Protein AF-A0A4U1L697-F1 (afdb_monomer_lite)

Organism: NCBI:txid2572576

pLDDT: mean 70.95, std 14.51, range [43.66, 87.12]

Structure (mmCIF, N/CA/C/O backbone):
data_AF-A0A4U1L697-F1
#
_entry.id   AF-A0A4U1L697-F1
#
loop_
_atom_site.group_PDB
_atom_site.id
_atom_site.type_symbol
_atom_site.label_atom_id
_atom_site.label_alt_id
_atom_site.label_comp_id
_atom_site.label_asym_id
_atom_site.label_entity_id
_atom_site.label_seq_id
_atom_site.pdbx_PDB_ins_code
_atom_site.Cartn_x
_atom_site.Cartn_y
_atom_site.Cartn_z
_atom_site.occupancy
_atom_site.B_iso_or_equiv
_atom_site.auth_seq_id
_atom_site.auth_comp_id
_atom_site.auth_asym_id
_atom_site.auth_atom_id
_atom_site.pdbx_PDB_model_num
ATOM 1 N N . MET A 1 1 ? -29.540 17.780 16.069 1.00 47.59 1 MET A N 1
ATOM 2 C CA . MET A 1 1 ? -28.192 18.113 15.556 1.00 47.59 1 MET A CA 1
ATOM 3 C C . MET A 1 1 ? -27.136 17.295 16.291 1.00 47.59 1 MET A C 1
ATOM 5 O O . MET A 1 1 ? -26.699 17.748 17.336 1.00 47.59 1 MET A O 1
ATOM 9 N N . ARG A 1 2 ? -26.759 16.104 15.800 1.00 46.47 2 ARG A N 1
ATOM 10 C CA . ARG A 1 2 ? -25.549 15.363 16.226 1.00 46.47 2 ARG A CA 1
ATOM 11 C C . ARG A 1 2 ? -25.150 14.366 15.129 1.00 46.47 2 ARG A C 1
ATOM 13 O O . ARG A 1 2 ? -25.543 13.210 15.185 1.00 46.47 2 ARG A O 1
ATOM 20 N N . ILE A 1 3 ? -24.417 14.824 14.118 1.00 51.00 3 ILE A N 1
ATOM 21 C CA . ILE A 1 3 ? -23.664 13.936 13.222 1.00 51.00 3 ILE A CA 1
ATOM 22 C C . ILE A 1 3 ? -22.208 14.344 13.393 1.00 51.00 3 ILE A C 1
ATOM 24 O O . ILE A 1 3 ? -21.819 15.462 13.062 1.00 51.00 3 ILE A O 1
ATOM 28 N N . ALA A 1 4 ? -21.454 13.466 14.045 1.00 51.22 4 ALA A N 1
ATOM 29 C CA . ALA A 1 4 ? -20.042 13.627 14.322 1.00 51.22 4 ALA A CA 1
ATOM 30 C C . ALA A 1 4 ? -19.255 13.708 13.004 1.00 51.22 4 ALA A C 1
ATOM 32 O O . ALA A 1 4 ? -19.109 12.735 12.276 1.00 51.22 4 ALA A O 1
ATOM 33 N N . ILE A 1 5 ? -18.860 14.932 12.669 1.00 58.62 5 ILE A N 1
ATOM 34 C CA . ILE A 1 5 ? -17.502 15.359 12.320 1.00 58.62 5 ILE A CA 1
ATOM 35 C C . ILE A 1 5 ? -16.494 14.213 12.071 1.00 58.62 5 ILE A C 1
ATOM 37 O O . ILE A 1 5 ? -16.094 13.523 13.000 1.00 58.62 5 ILE A O 1
ATOM 41 N N . LEU A 1 6 ? -16.041 14.161 10.811 1.00 57.66 6 LEU A N 1
ATOM 42 C CA . LEU A 1 6 ? -14.671 13.918 10.328 1.00 57.66 6 LEU A CA 1
ATOM 43 C C . LEU A 1 6 ? -13.940 12.638 10.763 1.00 57.66 6 LEU A C 1
ATOM 45 O O . LEU A 1 6 ? -13.537 12.484 11.909 1.00 57.66 6 LEU A O 1
ATOM 49 N N . GLY A 1 7 ? -13.548 11.838 9.771 1.00 46.22 7 GLY A N 1
ATOM 50 C CA . GLY A 1 7 ? -12.355 11.005 9.903 1.00 46.22 7 GLY A CA 1
ATOM 51 C C . GLY A 1 7 ? -12.277 9.901 8.865 1.00 46.22 7 GLY A C 1
ATOM 52 O O . GLY A 1 7 ? -12.831 8.833 9.081 1.00 46.22 7 GLY A O 1
ATOM 53 N N . GLY A 1 8 ? -11.565 10.149 7.763 1.00 46.12 8 GLY A N 1
ATOM 54 C CA . GLY A 1 8 ? -11.093 9.065 6.894 1.00 46.12 8 GLY A CA 1
ATOM 55 C C . GLY A 1 8 ? -11.406 9.194 5.409 1.00 46.12 8 GLY A C 1
ATOM 56 O O . GLY A 1 8 ? -11.624 8.187 4.748 1.00 46.12 8 GLY A O 1
ATOM 57 N N . LEU A 1 9 ? -11.413 10.405 4.851 1.00 44.91 9 LEU A N 1
ATOM 58 C CA . LEU A 1 9 ? -11.333 10.574 3.400 1.00 44.91 9 LEU A CA 1
ATOM 59 C C . LEU A 1 9 ? -9.853 10.467 2.992 1.00 44.91 9 LEU A C 1
ATOM 61 O O . LEU A 1 9 ? -9.206 11.472 2.723 1.00 44.91 9 LEU A O 1
ATOM 65 N N . VAL A 1 10 ? -9.291 9.252 2.993 1.00 51.50 10 VAL A N 1
ATOM 66 C CA . VAL A 1 10 ? -7.979 9.001 2.370 1.00 51.50 10 VAL A CA 1
ATOM 67 C C . VAL A 1 10 ? -8.225 8.731 0.891 1.00 51.50 10 VAL A C 1
ATOM 69 O O . VAL A 1 10 ? -8.239 7.600 0.414 1.00 51.50 10 VAL A O 1
ATOM 72 N N . ALA A 1 11 ? -8.483 9.812 0.161 1.00 47.53 11 ALA A N 1
ATOM 73 C CA . ALA A 1 11 ? -8.304 9.836 -1.279 1.00 47.53 11 ALA A CA 1
ATOM 74 C C . ALA A 1 11 ? -6.802 9.994 -1.549 1.00 47.53 11 ALA A C 1
ATOM 76 O O . ALA A 1 11 ? -6.316 11.095 -1.790 1.00 47.53 11 ALA A O 1
ATOM 77 N N . ALA A 1 12 ? -6.053 8.895 -1.473 1.00 46.09 12 ALA A N 1
ATOM 78 C CA . ALA A 1 12 ? -4.698 8.849 -2.009 1.00 46.09 12 ALA A CA 1
ATOM 79 C C . ALA A 1 12 ? -4.793 8.584 -3.516 1.00 46.09 12 ALA A C 1
ATOM 81 O O . ALA A 1 12 ? -4.603 7.477 -4.008 1.00 46.09 12 ALA A O 1
ATOM 82 N N . THR A 1 13 ? -5.167 9.625 -4.253 1.00 52.31 13 THR A N 1
ATOM 83 C CA . THR A 1 13 ? -4.931 9.707 -5.690 1.00 52.31 13 THR A CA 1
ATOM 84 C C . THR A 1 13 ? -3.429 9.724 -5.932 1.00 52.31 13 THR A C 1
ATOM 86 O O . THR A 1 13 ? -2.774 10.727 -5.648 1.00 52.31 13 THR A O 1
ATOM 89 N N . LEU A 1 14 ? -2.892 8.649 -6.499 1.00 50.66 14 LEU A N 1
ATOM 90 C CA . LEU A 1 14 ? -1.548 8.648 -7.064 1.00 50.66 14 LEU A CA 1
ATOM 91 C C . LEU A 1 14 ? -1.640 8.382 -8.559 1.00 50.66 14 LEU A C 1
ATOM 93 O O . LEU A 1 14 ? -1.650 7.256 -9.041 1.00 50.66 14 LEU A O 1
ATOM 97 N N . LEU A 1 15 ? -1.803 9.505 -9.256 1.00 47.03 15 LEU A N 1
ATOM 98 C CA . LEU A 1 15 ? -1.062 9.881 -10.457 1.00 47.03 15 LEU A CA 1
ATOM 99 C C . LEU A 1 15 ? -0.663 8.720 -11.374 1.00 47.03 15 LEU A C 1
ATOM 101 O O . LEU A 1 15 ? 0.496 8.329 -11.479 1.00 47.03 15 LEU A O 1
ATOM 105 N N . THR A 1 16 ? -1.641 8.260 -12.144 1.00 46.28 16 THR A N 1
ATOM 106 C CA . THR A 1 16 ? -1.408 7.532 -13.390 1.00 46.28 16 THR A CA 1
ATOM 107 C C . THR A 1 16 ? -0.971 8.531 -14.469 1.00 46.28 16 THR A C 1
ATOM 109 O O . THR A 1 16 ? -1.784 9.021 -15.246 1.00 46.28 16 THR A O 1
ATOM 112 N N . ALA A 1 17 ? 0.312 8.891 -14.493 1.00 43.66 17 ALA A N 1
ATOM 113 C CA . ALA A 1 17 ? 0.904 9.680 -15.579 1.00 43.66 17 ALA A CA 1
ATOM 114 C C . ALA A 1 17 ? 2.381 9.304 -15.787 1.00 43.66 17 ALA A C 1
ATOM 116 O O . ALA A 1 17 ? 3.289 10.109 -15.612 1.00 43.66 17 ALA A O 1
ATOM 117 N N . GLY A 1 18 ? 2.622 8.041 -16.135 1.00 44.50 18 GLY A N 1
ATOM 118 C CA . GLY A 1 18 ? 3.932 7.523 -16.524 1.00 44.50 18 GLY A CA 1
ATOM 119 C C . GLY A 1 18 ? 3.866 6.005 -16.633 1.00 44.50 18 GLY A C 1
ATOM 120 O O . GLY A 1 18 ? 3.518 5.340 -15.669 1.00 44.50 18 GLY A O 1
ATOM 121 N N . CYS A 1 19 ? 4.135 5.455 -17.814 1.00 57.94 19 CYS A N 1
ATOM 122 C CA . CYS A 1 19 ? 3.818 4.080 -18.226 1.00 57.94 19 CYS A CA 1
ATOM 123 C C . CYS A 1 19 ? 4.596 2.940 -17.523 1.00 57.94 19 CYS A C 1
ATOM 125 O O . CYS A 1 19 ? 4.781 1.889 -18.129 1.00 57.94 19 CYS A O 1
ATOM 127 N N . ALA A 1 20 ? 5.077 3.114 -16.292 1.00 64.69 20 ALA A N 1
ATOM 128 C CA . ALA A 1 20 ? 5.792 2.068 -15.568 1.00 64.69 20 ALA A CA 1
ATOM 129 C C . ALA A 1 20 ? 5.477 2.113 -14.073 1.00 64.69 20 ALA A C 1
ATOM 131 O O . ALA A 1 20 ? 5.826 3.072 -13.384 1.00 64.69 20 ALA A O 1
ATOM 132 N N . THR A 1 21 ? 4.882 1.037 -13.562 1.00 72.25 21 THR A N 1
ATOM 133 C CA . THR A 1 21 ? 4.763 0.808 -12.123 1.00 72.25 21 THR A CA 1
ATOM 134 C C . THR A 1 21 ? 6.162 0.644 -11.534 1.00 72.25 21 THR A C 1
ATOM 136 O O . THR A 1 21 ? 6.957 -0.197 -11.968 1.00 72.25 21 THR A O 1
ATOM 139 N N . THR A 1 22 ? 6.481 1.433 -10.514 1.00 77.25 22 THR A N 1
ATOM 140 C CA . THR A 1 22 ? 7.792 1.470 -9.864 1.00 77.25 22 THR A CA 1
ATOM 141 C C . THR A 1 22 ? 7.793 0.717 -8.533 1.00 77.25 22 THR A C 1
ATOM 143 O O . THR A 1 22 ? 6.757 0.366 -7.964 1.00 77.25 22 THR A O 1
ATOM 146 N N . ARG A 1 23 ? 8.989 0.460 -7.976 1.00 78.56 23 ARG A N 1
ATOM 147 C CA . ARG A 1 23 ? 9.101 -0.132 -6.629 1.00 78.56 23 ARG A CA 1
ATOM 148 C C . ARG A 1 23 ? 8.430 0.734 -5.565 1.00 78.56 23 ARG A C 1
ATOM 150 O O . ARG A 1 23 ? 7.974 0.185 -4.565 1.00 78.56 23 ARG A O 1
ATOM 157 N N . ARG A 1 24 ? 8.407 2.055 -5.764 1.00 80.50 24 ARG A N 1
ATOM 158 C CA . ARG A 1 24 ? 7.849 3.019 -4.815 1.00 80.50 24 ARG A CA 1
ATOM 159 C C . ARG A 1 24 ? 6.344 2.808 -4.650 1.00 80.50 24 ARG A C 1
ATOM 161 O O . ARG A 1 24 ? 5.894 2.680 -3.518 1.00 80.50 24 ARG A O 1
ATOM 168 N N . ASP A 1 25 ? 5.638 2.577 -5.752 1.00 78.75 25 ASP A N 1
ATOM 169 C CA . ASP A 1 25 ? 4.188 2.335 -5.767 1.00 78.75 25 ASP A CA 1
ATOM 170 C C . ASP A 1 25 ? 3.814 1.058 -4.992 1.00 78.75 25 ASP A C 1
ATOM 172 O O . ASP A 1 25 ? 2.847 1.012 -4.235 1.00 78.75 25 ASP A O 1
ATOM 176 N N . VAL A 1 26 ? 4.641 0.008 -5.090 1.00 81.44 26 VAL A N 1
ATOM 177 C CA . VAL A 1 26 ? 4.450 -1.233 -4.316 1.00 81.44 26 VAL A CA 1
ATOM 178 C C . VAL A 1 26 ? 4.691 -1.019 -2.816 1.00 81.44 26 VAL A C 1
ATOM 180 O O . VAL A 1 26 ? 4.036 -1.658 -1.984 1.00 81.44 26 VAL A O 1
ATOM 183 N N . PHE A 1 27 ? 5.657 -0.173 -2.451 1.00 83.12 27 PHE A N 1
ATOM 184 C CA . PHE A 1 27 ? 5.915 0.176 -1.052 1.00 83.12 27 PHE A CA 1
ATOM 185 C C . PHE A 1 27 ? 4.770 0.997 -0.460 1.00 83.12 27 PHE A C 1
ATOM 187 O O . PHE A 1 27 ? 4.336 0.716 0.656 1.00 83.12 27 PHE A O 1
ATOM 194 N N . GLU A 1 28 ? 4.238 1.935 -1.229 1.00 81.62 28 GLU A N 1
ATOM 195 C CA . GLU A 1 28 ? 3.112 2.775 -0.839 1.00 81.62 28 GLU A CA 1
ATOM 196 C C . GLU A 1 28 ? 1.825 1.962 -0.668 1.00 81.62 28 GLU A C 1
ATOM 198 O O . GLU A 1 28 ? 1.202 2.002 0.392 1.00 81.62 28 GLU A O 1
ATOM 203 N N . ALA A 1 29 ? 1.510 1.068 -1.610 1.00 80.50 29 ALA A N 1
ATOM 204 C CA . ALA A 1 29 ? 0.383 0.145 -1.468 1.00 80.50 29 ALA A CA 1
ATOM 205 C C . ALA A 1 29 ? 0.516 -0.772 -0.231 1.00 80.50 29 ALA A C 1
ATOM 207 O O . ALA A 1 29 ? -0.475 -1.133 0.409 1.00 80.50 29 ALA A O 1
ATOM 208 N N . ARG A 1 30 ? 1.744 -1.147 0.168 1.00 83.31 30 ARG A N 1
ATOM 209 C CA . ARG A 1 30 ? 1.977 -1.879 1.430 1.00 83.31 30 ARG A CA 1
ATOM 210 C C . ARG A 1 30 ? 1.698 -1.019 2.654 1.00 83.31 30 ARG A C 1
ATOM 212 O O . ARG A 1 30 ? 1.191 -1.546 3.646 1.00 83.31 30 ARG A O 1
ATOM 219 N N . GLN A 1 31 ? 2.055 0.257 2.600 1.00 82.88 31 GLN A N 1
ATOM 220 C CA . GLN A 1 31 ? 1.802 1.198 3.679 1.00 82.88 31 GLN A CA 1
ATOM 221 C C . GLN A 1 31 ? 0.296 1.424 3.850 1.00 82.88 31 GLN A C 1
ATOM 223 O O . GLN A 1 31 ? -0.188 1.276 4.969 1.00 82.88 31 GLN A O 1
ATOM 228 N N . ASN A 1 32 ? -0.453 1.566 2.752 1.00 76.00 32 ASN A N 1
ATOM 229 C CA . ASN A 1 32 ? -1.919 1.646 2.766 1.00 76.00 32 ASN A CA 1
ATOM 230 C C . ASN A 1 32 ? -2.563 0.413 3.414 1.00 76.00 32 ASN A C 1
ATOM 232 O O . ASN A 1 32 ? -3.468 0.531 4.234 1.00 76.00 32 ASN A O 1
ATOM 236 N N . VAL A 1 33 ? -2.064 -0.796 3.125 1.00 81.12 33 VAL A N 1
ATOM 237 C CA . VAL A 1 33 ? -2.541 -2.029 3.783 1.00 81.12 33 VAL A CA 1
ATOM 238 C C . VAL A 1 33 ? -2.274 -2.025 5.287 1.00 81.12 33 VAL A C 1
ATOM 240 O O . VAL A 1 33 ? -3.059 -2.593 6.050 1.00 81.12 33 VAL A O 1
ATOM 243 N N . ARG A 1 34 ? -1.150 -1.449 5.719 1.00 82.19 34 ARG A N 1
ATOM 244 C CA . ARG A 1 34 ? -0.792 -1.359 7.136 1.00 82.19 34 ARG A CA 1
ATOM 245 C C . ARG A 1 34 ? -1.658 -0.324 7.843 1.00 82.19 34 ARG A C 1
ATOM 247 O O . ARG A 1 34 ? -2.161 -0.607 8.921 1.00 82.19 34 ARG A O 1
ATOM 254 N N . GLU A 1 35 ? -1.878 0.822 7.221 1.00 80.62 35 GLU A N 1
ATOM 255 C CA . GLU A 1 35 ? -2.737 1.877 7.748 1.00 80.62 35 GLU A CA 1
ATOM 256 C C . GLU A 1 35 ? -4.197 1.422 7.833 1.00 80.62 35 GLU A C 1
ATOM 258 O O . GLU A 1 35 ? -4.808 1.531 8.892 1.00 80.62 35 GLU A O 1
ATOM 263 N N . ALA A 1 36 ? -4.713 0.765 6.790 1.00 77.50 36 ALA A N 1
ATOM 264 C CA . ALA A 1 36 ? -6.044 0.163 6.804 1.00 77.50 36 ALA A CA 1
ATOM 265 C C . ALA A 1 36 ? -6.197 -0.905 7.903 1.00 77.50 36 ALA A C 1
ATOM 267 O O . ALA A 1 36 ? -7.287 -1.079 8.431 1.00 77.50 36 ALA A O 1
ATOM 268 N N . GLN A 1 37 ? -5.125 -1.617 8.279 1.00 76.25 37 GLN A N 1
ATOM 269 C CA . GLN A 1 37 ? -5.164 -2.566 9.403 1.00 76.25 37 GLN A CA 1
ATOM 270 C C . GLN A 1 37 ? -5.218 -1.885 10.771 1.00 76.25 37 GLN A C 1
ATOM 272 O O . GLN A 1 37 ? -5.758 -2.476 11.702 1.00 76.25 37 GLN A O 1
ATOM 277 N N . PHE A 1 38 ? -4.640 -0.690 10.903 1.00 78.31 38 PHE A N 1
ATOM 278 C CA . PHE A 1 38 ? -4.621 0.058 12.160 1.00 78.31 38 PHE A CA 1
ATOM 279 C C . PHE A 1 38 ? -5.863 0.937 12.346 1.00 78.31 38 PHE A C 1
ATOM 281 O O . PHE A 1 38 ? -6.353 1.046 13.467 1.00 78.31 38 PHE A O 1
ATOM 288 N N . TYR A 1 39 ? -6.370 1.544 11.270 1.00 75.12 39 TYR A N 1
ATOM 289 C CA . TYR A 1 39 ? -7.408 2.580 11.327 1.00 75.12 39 TYR A CA 1
ATOM 290 C C . TYR A 1 39 ? -8.664 2.271 10.497 1.00 75.12 39 TYR A C 1
ATOM 292 O O . TYR A 1 39 ? -9.667 2.962 10.653 1.00 75.12 39 TYR A O 1
ATOM 300 N N . GLY A 1 40 ? -8.625 1.267 9.616 1.00 74.56 40 GLY A N 1
ATOM 301 C CA . GLY A 1 40 ? -9.726 0.925 8.712 1.00 74.56 40 GLY A CA 1
ATOM 302 C C . GLY A 1 40 ? -10.589 -0.238 9.199 1.00 74.56 40 GLY A C 1
ATOM 303 O O . GLY A 1 40 ? -10.260 -0.947 10.155 1.00 74.56 40 GLY A O 1
ATOM 304 N N . ASP A 1 41 ? -11.705 -0.466 8.508 1.00 79.44 41 ASP A N 1
ATOM 305 C CA . ASP A 1 41 ? -12.559 -1.622 8.762 1.00 79.44 41 ASP A CA 1
ATOM 306 C C . ASP A 1 41 ? -12.098 -2.877 7.980 1.00 79.44 41 ASP A C 1
ATOM 308 O O . ASP A 1 41 ? -11.151 -2.875 7.184 1.00 79.44 41 ASP A O 1
ATOM 312 N N . ARG A 1 42 ? -12.779 -4.015 8.181 1.00 78.94 42 ARG A N 1
ATOM 313 C CA . ARG A 1 42 ? -12.442 -5.267 7.470 1.00 78.94 42 ARG A CA 1
ATOM 314 C C . ARG A 1 42 ? -12.558 -5.142 5.943 1.00 78.94 42 ARG A C 1
ATOM 316 O O . ARG A 1 42 ? -11.913 -5.914 5.226 1.00 78.94 42 ARG A O 1
ATOM 323 N N . ARG A 1 43 ? -13.395 -4.231 5.439 1.00 78.88 43 ARG A N 1
ATOM 324 C CA . ARG A 1 43 ? -13.609 -3.989 4.009 1.00 78.88 43 ARG A CA 1
ATOM 325 C C . ARG A 1 43 ? -12.473 -3.144 3.435 1.00 78.88 43 ARG A C 1
ATOM 327 O O . ARG A 1 43 ? -11.979 -3.494 2.363 1.00 78.88 43 ARG A O 1
ATOM 334 N N . ASP A 1 44 ? -12.002 -2.145 4.170 1.00 74.75 44 ASP A N 1
ATOM 335 C CA . ASP A 1 44 ? -10.858 -1.304 3.808 1.00 74.75 44 ASP A CA 1
ATOM 336 C C . ASP A 1 44 ? -9.574 -2.127 3.731 1.00 74.75 44 ASP A C 1
ATOM 338 O O . ASP A 1 44 ? -8.863 -2.091 2.725 1.00 74.75 44 ASP A O 1
ATOM 342 N N . VAL A 1 45 ? -9.336 -2.992 4.724 1.00 76.81 45 VAL A N 1
ATOM 343 C CA . VAL A 1 45 ? -8.202 -3.930 4.703 1.00 76.81 45 VAL A CA 1
ATOM 344 C C . VAL A 1 45 ? -8.270 -4.853 3.486 1.00 76.81 45 VAL A C 1
ATOM 346 O O . VAL A 1 45 ? -7.245 -5.152 2.866 1.00 76.81 45 VAL A O 1
ATOM 349 N N . ARG A 1 46 ? -9.467 -5.335 3.128 1.00 81.06 46 ARG A N 1
ATOM 350 C CA . ARG A 1 46 ? -9.651 -6.212 1.965 1.00 81.06 46 ARG A CA 1
ATOM 351 C C . ARG A 1 46 ? -9.374 -5.464 0.660 1.00 81.06 46 ARG A C 1
ATOM 353 O O . ARG A 1 46 ? -8.671 -6.018 -0.184 1.00 81.06 46 ARG A O 1
ATOM 360 N N . ARG A 1 47 ? -9.879 -4.236 0.514 1.00 79.12 47 ARG A N 1
ATOM 361 C CA . ARG A 1 47 ? -9.646 -3.386 -0.661 1.00 79.12 47 ARG A CA 1
ATOM 362 C C . ARG A 1 47 ? -8.161 -3.058 -0.817 1.00 79.12 47 ARG A C 1
ATOM 364 O O . ARG A 1 47 ? -7.595 -3.376 -1.856 1.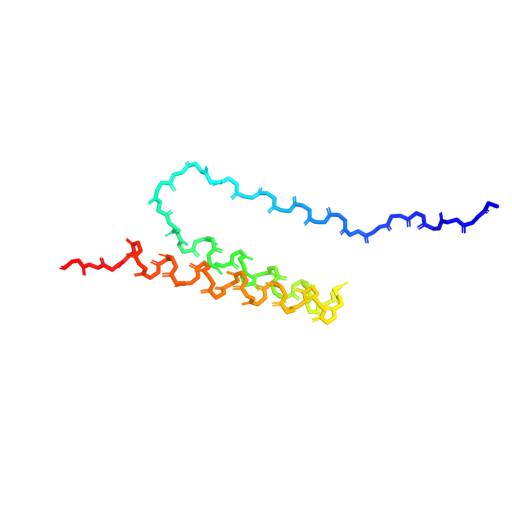00 79.12 47 ARG A O 1
ATOM 371 N N . ALA A 1 48 ? -7.509 -2.563 0.234 1.00 77.62 48 ALA A N 1
ATOM 372 C CA . ALA A 1 48 ? -6.084 -2.229 0.200 1.00 77.62 48 ALA A CA 1
ATOM 373 C C . ALA A 1 48 ? -5.214 -3.454 -0.145 1.00 77.62 48 ALA A C 1
ATOM 375 O O . ALA A 1 48 ? -4.231 -3.365 -0.879 1.00 77.62 48 ALA A O 1
ATOM 376 N N . ARG A 1 49 ? -5.581 -4.648 0.348 1.00 82.12 49 ARG A N 1
ATOM 377 C CA . ARG A 1 49 ? -4.880 -5.896 -0.005 1.00 82.12 49 ARG A CA 1
ATOM 378 C C . ARG A 1 49 ? -5.046 -6.276 -1.472 1.00 82.12 49 ARG A C 1
ATOM 380 O O . ARG A 1 49 ? -4.134 -6.887 -2.031 1.00 82.12 49 ARG A O 1
ATOM 387 N N . GLN A 1 50 ? -6.207 -6.002 -2.054 1.00 86.31 50 GLN A N 1
ATOM 388 C CA . GLN A 1 50 ? -6.472 -6.265 -3.463 1.00 86.31 50 GLN A CA 1
ATOM 389 C C . GLN A 1 50 ? -5.657 -5.316 -4.344 1.00 86.31 50 GLN A C 1
ATOM 391 O O . GLN A 1 50 ? -4.939 -5.784 -5.222 1.00 86.31 50 GLN A O 1
ATOM 396 N N . GLU A 1 51 ? -5.651 -4.034 -4.001 1.00 80.50 51 GLU A N 1
ATOM 397 C CA . GLU A 1 51 ? -4.861 -3.002 -4.671 1.00 80.50 51 GLU A CA 1
ATOM 398 C C . GLU A 1 51 ? -3.360 -3.324 -4.631 1.00 80.50 51 GLU A C 1
ATOM 400 O O . GLU A 1 51 ? -2.717 -3.424 -5.670 1.00 80.50 51 GLU A O 1
ATOM 405 N N . LEU A 1 52 ? -2.814 -3.691 -3.463 1.00 83.31 52 LEU A N 1
ATOM 406 C CA . LEU A 1 52 ? -1.422 -4.145 -3.353 1.00 83.31 52 LEU A CA 1
ATOM 407 C C . LEU A 1 52 ? -1.106 -5.355 -4.253 1.00 83.31 52 LEU A C 1
ATOM 409 O O . LEU A 1 52 ? 0.026 -5.506 -4.725 1.00 83.31 52 LEU A O 1
ATOM 413 N N . ARG A 1 53 ? -2.063 -6.269 -4.454 1.00 87.12 53 ARG A N 1
ATOM 414 C CA . ARG A 1 53 ? -1.864 -7.424 -5.345 1.00 87.12 53 ARG A CA 1
ATOM 415 C C . ARG A 1 53 ? -1.819 -6.995 -6.806 1.00 87.12 53 ARG A C 1
ATOM 417 O O . ARG A 1 53 ? -0.978 -7.528 -7.528 1.00 87.12 53 ARG A O 1
ATOM 424 N N . GLU A 1 54 ? -2.682 -6.070 -7.206 1.00 85.81 54 GLU A N 1
ATOM 425 C CA . GLU A 1 54 ? -2.726 -5.499 -8.554 1.00 85.81 54 GLU A CA 1
ATOM 426 C C . GLU A 1 54 ? -1.447 -4.706 -8.842 1.00 85.81 54 GLU A C 1
ATOM 428 O O . GLU A 1 54 ? -0.697 -5.103 -9.730 1.00 85.81 54 GLU A O 1
ATOM 433 N N . THR A 1 55 ? -1.057 -3.762 -7.978 1.00 85.06 55 THR A N 1
ATOM 434 C CA . THR A 1 55 ? 0.200 -3.003 -8.127 1.00 85.06 55 THR A CA 1
ATOM 435 C C . THR A 1 55 ? 1.425 -3.920 -8.186 1.00 85.06 55 THR A C 1
ATOM 437 O O . THR A 1 55 ? 2.352 -3.706 -8.962 1.00 85.06 55 THR A O 1
ATOM 440 N N . ARG A 1 56 ? 1.455 -5.008 -7.400 1.00 84.06 56 ARG A N 1
ATOM 441 C CA . ARG A 1 56 ? 2.540 -6.007 -7.479 1.00 84.06 56 ARG A CA 1
ATOM 442 C C . ARG A 1 56 ? 2.541 -6.815 -8.769 1.00 84.06 56 ARG A C 1
ATOM 444 O O . ARG A 1 56 ? 3.586 -7.377 -9.116 1.00 84.06 56 ARG A O 1
ATOM 451 N N . ARG A 1 57 ? 1.381 -7.008 -9.390 1.00 86.69 57 ARG A N 1
ATOM 452 C CA . ARG A 1 57 ? 1.250 -7.715 -10.663 1.00 86.69 57 ARG A CA 1
ATOM 453 C C . ARG A 1 57 ? 1.713 -6.810 -11.794 1.00 86.69 57 ARG A C 1
ATOM 455 O O . ARG A 1 57 ? 2.510 -7.270 -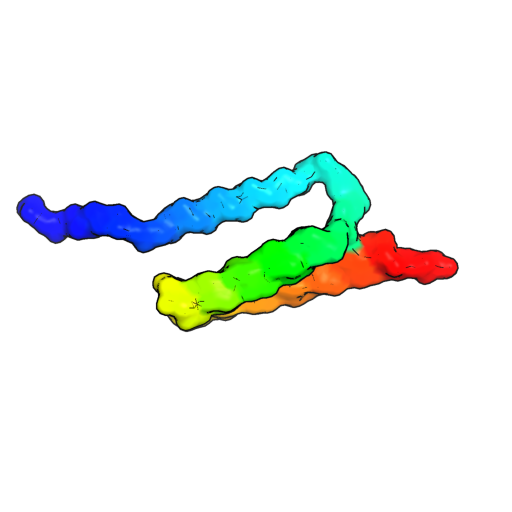12.605 1.00 86.69 57 ARG A O 1
ATOM 462 N N . ASP A 1 58 ? 1.307 -5.550 -11.767 1.00 83.31 58 ASP A N 1
ATOM 463 C CA . ASP A 1 58 ? 1.672 -4.550 -12.767 1.00 83.31 58 ASP A CA 1
ATOM 464 C C . ASP A 1 58 ? 3.161 -4.225 -12.684 1.00 83.31 58 ASP A C 1
ATOM 466 O O . ASP A 1 58 ? 3.863 -4.376 -13.674 1.00 83.31 58 ASP A O 1
ATOM 470 N N . TYR A 1 59 ? 3.707 -4.021 -11.479 1.00 82.88 59 TYR A N 1
ATOM 471 C CA . TYR A 1 59 ? 5.156 -3.903 -11.272 1.00 82.88 59 TYR A CA 1
ATOM 472 C C . TYR A 1 59 ? 5.932 -5.072 -11.885 1.00 82.88 59 TYR A C 1
ATOM 474 O O . TYR A 1 59 ? 6.962 -4.877 -12.529 1.00 82.88 59 TYR A O 1
ATOM 482 N N . ARG A 1 60 ? 5.443 -6.304 -11.690 1.00 84.00 60 ARG A N 1
ATOM 483 C CA . ARG A 1 60 ? 6.073 -7.502 -12.258 1.00 84.00 60 ARG A CA 1
ATOM 484 C C . ARG A 1 60 ? 5.927 -7.582 -13.769 1.00 84.00 60 ARG A C 1
ATOM 486 O O . ARG A 1 60 ? 6.821 -8.130 -14.396 1.00 84.00 60 ARG A O 1
ATOM 493 N N . ARG A 1 61 ? 4.821 -7.096 -14.330 1.00 83.88 61 ARG A N 1
ATOM 494 C CA . ARG A 1 61 ? 4.590 -7.040 -15.774 1.00 83.88 61 ARG A CA 1
ATOM 495 C C . ARG A 1 61 ? 5.515 -6.015 -16.425 1.00 83.88 61 ARG A C 1
ATOM 497 O O . ARG A 1 61 ? 6.168 -6.350 -17.404 1.00 83.88 61 ARG A O 1
ATOM 504 N N . ASP A 1 62 ? 5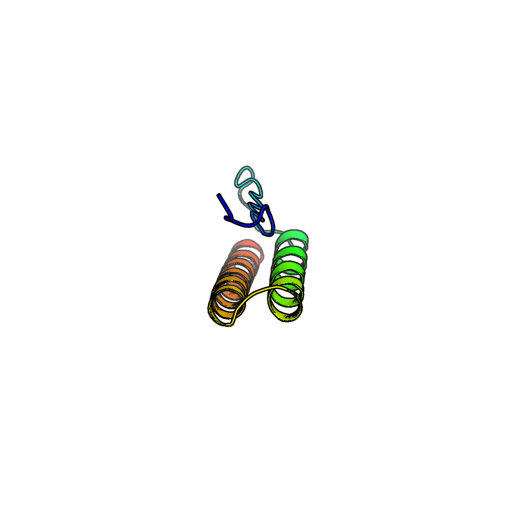.616 -4.838 -15.822 1.00 82.81 62 ASP A N 1
ATOM 505 C CA . ASP A 1 62 ? 6.382 -3.698 -16.325 1.00 82.81 62 ASP A CA 1
ATOM 506 C C . ASP A 1 62 ? 7.895 -3.899 -16.153 1.00 82.81 62 ASP A C 1
ATOM 508 O O . ASP A 1 62 ? 8.681 -3.429 -16.966 1.00 82.81 62 ASP A O 1
ATOM 512 N N . ASN A 1 63 ? 8.320 -4.639 -15.120 1.00 77.94 63 ASN A N 1
ATOM 513 C CA . ASN A 1 63 ? 9.730 -4.974 -14.872 1.00 77.94 63 ASN A CA 1
ATOM 514 C C . ASN A 1 63 ? 10.107 -6.390 -15.332 1.00 77.94 63 ASN A C 1
ATOM 516 O O . ASN A 1 63 ? 11.148 -6.905 -14.91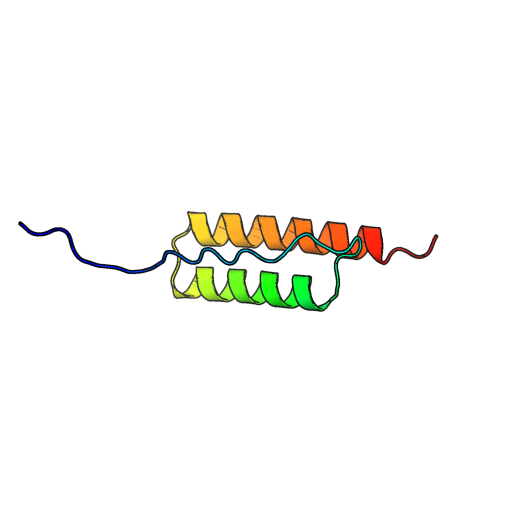6 1.00 77.94 63 ASN A O 1
ATOM 520 N N . ARG A 1 64 ? 9.276 -7.061 -16.140 1.00 79.38 64 ARG A N 1
ATOM 521 C CA . ARG A 1 64 ? 9.655 -8.352 -16.720 1.00 79.38 64 ARG A CA 1
ATOM 522 C C . ARG A 1 64 ? 10.636 -8.091 -17.869 1.00 79.38 64 ARG A C 1
ATOM 524 O O . ARG A 1 64 ? 10.209 -7.510 -18.864 1.00 79.38 64 ARG A O 1
ATOM 531 N N . PRO A 1 65 ? 11.909 -8.515 -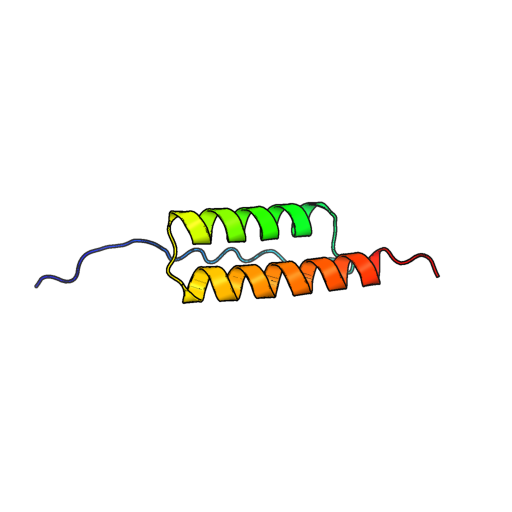17.773 1.00 69.88 65 PRO A N 1
ATOM 532 C CA . PRO A 1 65 ? 12.780 -8.521 -18.940 1.00 69.88 65 PRO A CA 1
ATOM 533 C C . PRO A 1 65 ? 12.183 -9.490 -19.972 1.00 69.88 65 PRO A C 1
ATOM 535 O O . PRO A 1 65 ? 11.734 -10.581 -19.602 1.00 69.88 65 PRO A O 1
ATOM 538 N N . TRP A 1 66 ? 12.090 -9.036 -21.221 1.00 67.12 66 TRP A N 1
ATOM 539 C CA . TRP A 1 66 ? 11.635 -9.824 -22.371 1.00 67.12 66 TRP A CA 1
ATOM 540 C C . TRP A 1 66 ? 12.553 -11.013 -22.641 1.00 67.12 6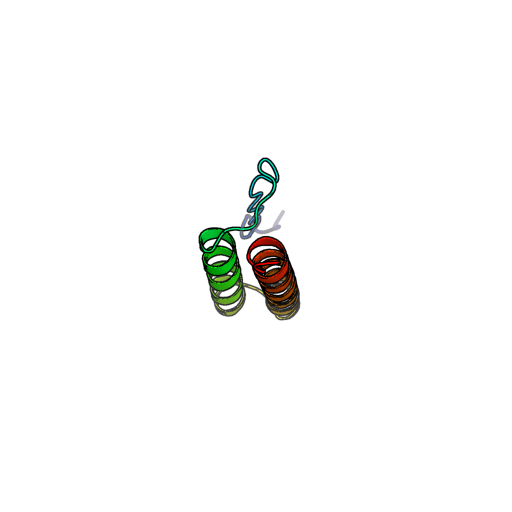6 TRP A C 1
ATOM 542 O O . TRP A 1 66 ? 13.790 -10.838 -22.543 1.00 67.12 66 TRP A O 1
#

Radius of gyration: 14.96 Å; chains: 1; bounding box: 41×28×39 Å

Sequence (66 aa):
MRIAILGGLVAATLLTAGCATTRRDVFEARQNVREAQFYGDRRDVRRARQELRETRRDYRRDNRPW

Foldseek 3Di:
DDDDDDDDPPPPDDDPDDQALDPVNLVVLVVQLVCCVVPNDPVSNVVSVVVSVVSVVRNCVRPPDD

Secondary structure (DSSP, 8-state):
-----------------SS---HHHHHHHHHHHHHHHHHS-HHHHHHHHHHHHHHHHHHHHHT---